Protein AF-A0A1V4RFS7-F1 (afdb_monomer_lite)

pLDDT: mean 76.81, std 16.55, range [35.16, 93.94]

Secondary structure (DSSP, 8-state):
--HHHHHHHHHHHHHHHHHHHHHHHHHHHHHHHHHHHHHHHHHHHHHHHHHHHHHHHHHHHHHHHHHHHHHHHTT-----THHHHTTSS--

Sequence (91 aa):
MNPFVRQFLLIGAVGVIVFSVAQLIVRNVYVTASIELAVVSAANDSLKSTRQTLVSRIAGLEAPGRLCELGTRLGLTPLPLESFVLLEVTE

Radius of gyration: 33.99 Å; chains: 1; bounding box: 61×23×93 Å

Structure (mmCIF, N/CA/C/O backbone):
data_AF-A0A1V4RFS7-F1
#
_entry.id   AF-A0A1V4RFS7-F1
#
loop_
_atom_site.group_PDB
_atom_site.id
_atom_site.type_symbol
_atom_site.label_atom_id
_atom_site.label_alt_id
_atom_site.label_comp_id
_atom_site.label_asym_id
_atom_site.label_entity_id
_atom_site.label_seq_id
_atom_site.pdbx_PDB_ins_code
_atom_site.Cartn_x
_atom_site.Cartn_y
_atom_site.Cartn_z
_atom_site.occupancy
_atom_site.B_iso_or_equiv
_atom_site.auth_seq_id
_atom_site.auth_comp_id
_atom_site.auth_asym_id
_atom_site.auth_atom_id
_atom_site.pdbx_PDB_model_num
ATOM 1 N N . MET A 1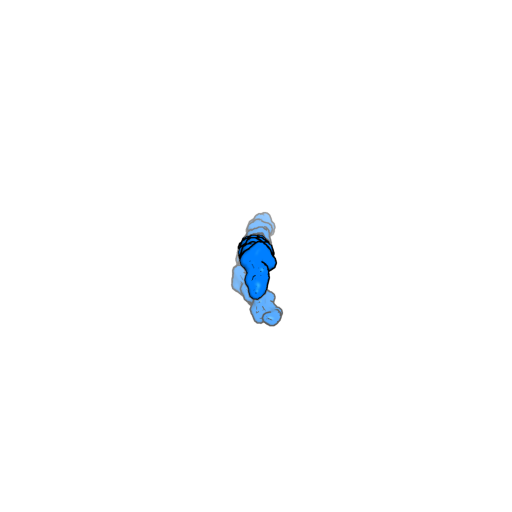 1 ? 27.300 -6.594 -46.757 1.00 59.97 1 MET A N 1
ATOM 2 C CA . MET A 1 1 ? 26.400 -5.679 -46.017 1.00 59.97 1 MET A CA 1
ATOM 3 C C . MET A 1 1 ? 27.193 -4.423 -45.690 1.00 59.97 1 MET A C 1
ATOM 5 O O . MET A 1 1 ? 28.261 -4.561 -45.105 1.00 59.97 1 MET A O 1
ATOM 9 N N . ASN A 1 2 ? 26.757 -3.241 -46.139 1.00 79.31 2 ASN A N 1
ATOM 10 C CA . ASN A 1 2 ? 27.548 -2.014 -45.984 1.00 79.31 2 ASN A CA 1
ATOM 11 C C . ASN A 1 2 ? 27.801 -1.697 -44.496 1.00 79.31 2 ASN A C 1
ATOM 13 O O . ASN A 1 2 ? 26.866 -1.790 -43.695 1.00 79.31 2 ASN A O 1
ATOM 17 N N . PRO A 1 3 ? 29.031 -1.305 -44.114 1.00 81.06 3 PRO A N 1
ATOM 18 C CA . PRO A 1 3 ? 29.407 -1.078 -42.716 1.00 81.06 3 PRO A CA 1
ATOM 19 C C . PRO A 1 3 ? 28.541 -0.005 -42.037 1.00 81.06 3 PRO A C 1
ATOM 21 O O . PRO A 1 3 ? 28.169 -0.168 -40.878 1.00 81.06 3 PRO A O 1
ATOM 24 N N . PHE A 1 4 ? 28.117 1.016 -42.786 1.00 82.38 4 PHE A N 1
ATOM 25 C CA . PHE A 1 4 ? 27.210 2.066 -42.316 1.00 82.38 4 PHE A CA 1
ATOM 26 C C . PHE A 1 4 ? 25.834 1.536 -41.894 1.00 82.38 4 PHE A C 1
ATOM 28 O O . PHE A 1 4 ? 25.331 1.891 -40.832 1.00 82.38 4 PHE A O 1
ATOM 35 N N . VAL A 1 5 ? 25.245 0.627 -42.676 1.00 84.44 5 VAL A N 1
ATOM 36 C CA . VAL A 1 5 ? 23.929 0.034 -42.369 1.00 84.44 5 VAL A CA 1
ATOM 37 C C . VAL A 1 5 ? 24.005 -0.802 -41.091 1.00 84.44 5 VAL A C 1
ATOM 39 O O . VAL A 1 5 ? 23.116 -0.744 -40.247 1.00 84.44 5 VAL A O 1
ATOM 42 N N . ARG A 1 6 ? 25.108 -1.534 -40.903 1.00 85.19 6 ARG A N 1
ATOM 43 C CA . ARG A 1 6 ? 25.355 -2.315 -39.685 1.00 85.19 6 ARG A CA 1
ATOM 44 C C . ARG A 1 6 ? 25.514 -1.422 -38.448 1.00 85.19 6 ARG A C 1
ATOM 46 O O . ARG A 1 6 ? 25.012 -1.779 -37.388 1.00 85.19 6 ARG A O 1
ATOM 53 N N . GLN A 1 7 ? 26.172 -0.271 -38.578 1.00 86.44 7 GLN A N 1
ATOM 54 C CA . GLN A 1 7 ? 26.321 0.697 -37.486 1.00 86.44 7 GLN A CA 1
ATOM 55 C C . GLN A 1 7 ? 24.986 1.330 -37.082 1.00 86.44 7 GLN A C 1
ATOM 57 O O . GLN A 1 7 ? 24.676 1.375 -35.894 1.00 86.44 7 GLN A O 1
ATOM 62 N N . PHE A 1 8 ? 24.164 1.743 -38.050 1.00 87.31 8 PHE A N 1
ATOM 63 C CA . PHE A 1 8 ? 22.824 2.272 -37.775 1.00 87.31 8 PHE A CA 1
ATOM 64 C C . PHE A 1 8 ? 21.921 1.244 -37.088 1.00 87.31 8 PHE A C 1
ATOM 66 O O . PHE A 1 8 ? 21.235 1.578 -36.123 1.00 87.31 8 PHE A O 1
ATOM 73 N N . LEU A 1 9 ? 21.964 -0.017 -37.531 1.00 89.06 9 LEU A N 1
ATOM 74 C CA . LEU A 1 9 ? 21.216 -1.102 -36.893 1.00 89.06 9 LEU A CA 1
ATOM 75 C C . LEU A 1 9 ? 21.667 -1.345 -35.448 1.00 89.06 9 LEU A C 1
ATOM 77 O O . LEU A 1 9 ? 20.824 -1.546 -34.579 1.00 89.06 9 LEU A O 1
ATOM 81 N N . LEU A 1 10 ? 22.973 -1.288 -35.172 1.00 91.19 10 LEU A N 1
ATOM 82 C CA . LEU A 1 10 ? 23.500 -1.441 -33.813 1.00 91.19 10 LEU A CA 1
ATOM 83 C C . LEU A 1 10 ? 23.074 -0.290 -32.896 1.00 91.19 10 LEU A C 1
ATOM 85 O O . LEU A 1 10 ? 22.644 -0.543 -31.775 1.00 91.19 10 LEU A O 1
ATOM 89 N N . ILE A 1 11 ? 23.136 0.957 -33.370 1.00 91.44 11 ILE A N 1
ATOM 90 C CA . ILE A 1 11 ? 22.684 2.125 -32.599 1.00 91.44 11 ILE A CA 1
ATOM 91 C C . ILE A 1 11 ? 21.180 2.026 -32.314 1.00 91.44 11 ILE A C 1
ATOM 93 O O . ILE A 1 11 ? 20.754 2.233 -31.178 1.00 91.44 11 ILE A O 1
ATOM 97 N N . GLY A 1 12 ? 20.383 1.644 -33.316 1.00 89.62 12 GLY A N 1
ATOM 98 C CA . GLY A 1 12 ? 18.948 1.417 -33.151 1.00 89.62 12 GLY A CA 1
ATOM 99 C C . GLY A 1 12 ? 18.645 0.317 -32.132 1.00 89.62 12 GLY A C 1
ATOM 100 O O . GLY A 1 12 ? 17.818 0.513 -31.247 1.00 89.62 12 GLY A O 1
ATOM 101 N N . ALA A 1 13 ? 19.360 -0.809 -32.197 1.00 91.88 13 ALA A N 1
ATOM 102 C CA . ALA A 1 13 ? 19.200 -1.910 -31.251 1.00 91.88 13 ALA A CA 1
ATOM 103 C C . ALA A 1 13 ? 19.533 -1.490 -29.811 1.00 91.88 13 ALA A C 1
ATOM 105 O O . ALA A 1 13 ? 18.774 -1.795 -28.893 1.00 91.88 13 ALA A O 1
ATOM 106 N N . VAL A 1 14 ? 20.620 -0.737 -29.609 1.00 93.06 14 VAL A N 1
ATOM 107 C CA . VAL A 1 14 ? 20.972 -0.188 -28.290 1.00 93.06 14 VAL A CA 1
ATOM 108 C C . VAL A 1 14 ? 19.885 0.766 -27.791 1.00 93.06 14 VAL A C 1
ATOM 110 O O . VAL A 1 14 ? 19.478 0.668 -26.636 1.00 93.06 14 VAL A O 1
ATOM 113 N N . GLY A 1 15 ? 19.359 1.636 -28.658 1.00 93.88 15 GLY A N 1
ATOM 114 C CA . GLY A 1 15 ? 18.265 2.545 -28.311 1.00 93.88 15 GLY A CA 1
ATOM 115 C C . GLY A 1 15 ? 17.004 1.811 -27.847 1.00 93.88 15 GLY A C 1
ATOM 116 O O . GLY A 1 15 ? 16.421 2.176 -26.827 1.00 93.88 15 GLY A O 1
ATOM 117 N N . VAL A 1 16 ? 16.623 0.734 -28.541 1.00 93.75 16 VAL A N 1
ATOM 118 C CA . VAL A 1 16 ? 15.477 -0.106 -28.154 1.00 93.75 16 VAL A CA 1
ATOM 119 C C . VAL A 1 16 ? 15.716 -0.767 -26.798 1.00 93.75 16 VAL A C 1
ATOM 121 O O . VAL A 1 16 ? 14.836 -0.723 -25.944 1.00 93.75 16 VAL A O 1
ATOM 124 N N . ILE A 1 17 ? 16.908 -1.319 -26.561 1.00 93.06 17 ILE A N 1
ATOM 125 C CA . ILE A 1 17 ? 17.242 -1.962 -25.283 1.00 93.06 17 ILE A CA 1
ATOM 126 C C . ILE A 1 17 ? 17.152 -0.957 -24.130 1.00 93.06 17 ILE A C 1
ATOM 128 O O . ILE A 1 17 ? 16.515 -1.242 -23.117 1.00 93.06 17 ILE A O 1
ATOM 132 N N . VAL A 1 18 ? 17.735 0.235 -24.287 1.00 93.38 18 VAL A N 1
ATOM 133 C CA . VAL A 1 18 ? 17.681 1.292 -23.264 1.00 93.38 18 VAL A CA 1
ATOM 134 C C . VAL A 1 18 ? 16.236 1.704 -22.985 1.00 93.38 18 VAL A C 1
ATOM 136 O O . VAL A 1 18 ? 15.840 1.819 -21.824 1.00 93.38 18 VAL A O 1
ATOM 139 N N . PHE A 1 19 ? 15.425 1.867 -24.030 1.00 93.94 19 PHE A N 1
ATOM 140 C CA . PHE A 1 19 ? 14.014 2.208 -23.890 1.00 93.94 19 PHE A CA 1
ATOM 141 C C . PHE A 1 19 ? 13.220 1.116 -23.156 1.00 93.94 19 PHE A C 1
ATOM 143 O O . PHE A 1 19 ? 12.462 1.420 -22.235 1.00 93.94 19 PHE A O 1
ATOM 150 N N . SER A 1 20 ? 13.428 -0.158 -23.497 1.00 91.56 20 SER A N 1
ATOM 151 C CA . SER A 1 20 ? 12.774 -1.285 -22.823 1.00 91.56 20 SER A CA 1
ATOM 152 C C . SER A 1 20 ? 13.161 -1.386 -21.347 1.00 91.56 20 SER A C 1
ATOM 154 O O . SER A 1 20 ? 12.295 -1.615 -20.503 1.00 91.56 20 SER A O 1
ATOM 156 N N . VAL A 1 21 ? 14.436 -1.167 -21.011 1.00 93.31 21 VAL A N 1
ATOM 157 C CA . VAL A 1 21 ? 14.901 -1.144 -19.615 1.00 93.31 21 VAL A CA 1
ATOM 158 C C . VAL A 1 21 ? 14.265 0.018 -18.851 1.00 93.31 21 VAL A C 1
ATOM 160 O O . VAL A 1 21 ? 13.767 -0.184 -17.744 1.00 93.31 21 VAL A O 1
ATOM 163 N N . ALA A 1 22 ? 14.205 1.212 -19.445 1.00 92.69 22 ALA A N 1
ATOM 164 C CA . ALA A 1 22 ? 13.556 2.366 -18.828 1.00 92.69 22 ALA A CA 1
ATOM 165 C C . ALA A 1 22 ? 12.067 2.102 -18.543 1.00 92.69 22 ALA A C 1
ATOM 167 O O . ALA A 1 22 ? 11.593 2.367 -17.437 1.00 92.69 22 ALA A O 1
ATOM 168 N N . GLN A 1 23 ? 11.339 1.513 -19.498 1.00 92.00 23 GLN A N 1
ATOM 169 C CA . GLN A 1 23 ? 9.936 1.135 -19.299 1.00 92.00 23 GLN A CA 1
ATOM 170 C C . GLN A 1 23 ? 9.758 0.100 -18.183 1.00 92.00 23 GLN A C 1
ATOM 172 O O . GLN A 1 23 ? 8.830 0.215 -17.380 1.00 92.00 23 GLN A O 1
ATOM 177 N N . LEU A 1 24 ? 10.650 -0.892 -18.104 1.00 92.88 24 LEU A N 1
ATOM 178 C CA . LEU A 1 24 ? 10.614 -1.914 -17.059 1.00 92.88 24 LEU A CA 1
ATOM 179 C C . LEU A 1 24 ? 10.811 -1.298 -15.666 1.00 92.88 24 LEU A C 1
ATOM 181 O O . LEU A 1 24 ? 10.063 -1.621 -14.745 1.00 92.88 24 LEU A O 1
ATOM 185 N N . ILE A 1 25 ? 11.782 -0.390 -15.520 1.00 89.56 25 ILE A N 1
ATOM 186 C CA . ILE A 1 25 ? 12.062 0.299 -14.253 1.00 89.56 25 ILE A CA 1
ATOM 187 C C . ILE A 1 25 ? 10.846 1.115 -13.814 1.00 89.56 25 ILE A C 1
ATOM 189 O O . ILE A 1 25 ? 10.389 0.959 -12.684 1.00 89.56 25 ILE A O 1
ATOM 193 N N . VAL A 1 26 ? 10.282 1.934 -14.708 1.00 91.38 26 VAL A N 1
ATOM 194 C CA . VAL A 1 26 ? 9.102 2.759 -14.398 1.00 91.38 26 VAL A CA 1
ATOM 195 C C . VAL A 1 26 ? 7.926 1.890 -13.959 1.00 91.38 26 VAL A C 1
ATOM 197 O O . VAL A 1 26 ? 7.279 2.186 -12.955 1.00 91.38 26 VAL A O 1
ATOM 200 N N . ARG A 1 27 ? 7.670 0.786 -14.670 1.00 88.94 27 ARG A N 1
ATOM 201 C CA . ARG A 1 27 ? 6.586 -0.135 -14.323 1.00 88.94 27 ARG A CA 1
ATOM 202 C C . ARG A 1 27 ? 6.809 -0.787 -12.961 1.00 88.94 27 ARG A C 1
ATOM 204 O O . ARG A 1 27 ? 5.867 -0.856 -12.179 1.00 88.94 27 ARG A O 1
ATOM 211 N N . ASN A 1 28 ? 8.029 -1.228 -12.663 1.00 89.88 28 ASN A N 1
ATOM 212 C CA . ASN A 1 28 ? 8.349 -1.820 -11.365 1.00 89.88 28 ASN A CA 1
ATOM 213 C C . ASN A 1 28 ? 8.180 -0.817 -10.223 1.00 89.88 28 ASN A C 1
ATOM 215 O O . ASN A 1 28 ? 7.551 -1.150 -9.229 1.00 89.88 28 ASN A O 1
ATOM 219 N N . VAL A 1 29 ? 8.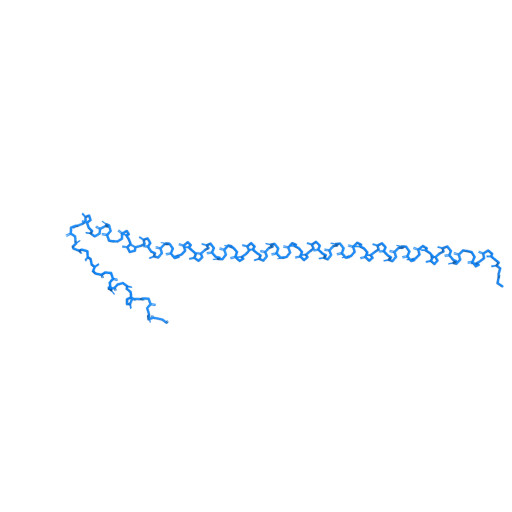660 0.419 -10.380 1.00 89.06 29 VAL A N 1
ATOM 220 C CA . VAL A 1 29 ? 8.484 1.470 -9.364 1.00 89.06 29 VAL A CA 1
ATOM 221 C C . VAL A 1 29 ? 7.002 1.745 -9.113 1.00 89.06 29 VAL A C 1
ATOM 223 O O . VAL A 1 29 ? 6.576 1.803 -7.962 1.00 89.06 29 VAL A O 1
ATOM 226 N N . TYR A 1 30 ? 6.204 1.864 -10.177 1.00 90.12 30 TYR A N 1
ATOM 227 C CA . TYR A 1 30 ? 4.764 2.082 -10.055 1.00 90.12 30 TYR A CA 1
ATOM 228 C C . TYR A 1 30 ? 4.065 0.927 -9.326 1.00 90.12 30 TYR A C 1
ATOM 230 O O . TYR A 1 30 ? 3.254 1.158 -8.430 1.00 90.12 30 TYR A O 1
ATOM 238 N N . VAL A 1 31 ? 4.404 -0.318 -9.674 1.00 88.81 31 VAL A N 1
ATOM 239 C CA . VAL A 1 31 ? 3.842 -1.508 -9.023 1.00 88.81 31 VAL A CA 1
ATOM 240 C C . VAL A 1 31 ? 4.226 -1.546 -7.545 1.00 88.81 31 VAL A C 1
ATOM 242 O O . VAL A 1 31 ? 3.340 -1.694 -6.707 1.00 88.81 31 VAL A O 1
ATOM 245 N N . THR A 1 32 ? 5.498 -1.338 -7.203 1.00 88.81 32 THR A N 1
ATOM 246 C CA . THR A 1 32 ? 5.949 -1.315 -5.804 1.00 88.81 32 THR A CA 1
ATOM 247 C C . THR A 1 32 ? 5.217 -0.246 -4.999 1.00 88.81 32 THR A C 1
ATOM 249 O O . THR A 1 32 ? 4.642 -0.562 -3.961 1.00 88.81 32 THR A O 1
ATOM 252 N N . ALA A 1 33 ? 5.128 0.983 -5.516 1.00 87.25 33 ALA A N 1
ATOM 253 C CA . ALA A 1 33 ? 4.404 2.064 -4.848 1.00 87.25 33 ALA A CA 1
ATOM 254 C C . ALA A 1 33 ? 2.914 1.732 -4.649 1.00 87.25 33 ALA A C 1
ATOM 256 O O . ALA A 1 33 ? 2.342 2.019 -3.598 1.00 87.25 33 ALA A O 1
ATOM 257 N N . SER A 1 34 ? 2.278 1.090 -5.636 1.00 86.62 34 SER A N 1
ATOM 258 C CA . SER A 1 34 ? 0.874 0.675 -5.528 1.00 86.62 34 SER A CA 1
ATOM 259 C C . SER A 1 34 ? 0.655 -0.406 -4.465 1.00 86.62 34 SER A C 1
ATOM 261 O O . SER A 1 34 ? -0.339 -0.359 -3.741 1.00 86.62 34 SER A O 1
ATOM 263 N N . ILE A 1 35 ? 1.598 -1.344 -4.326 1.00 89.31 35 ILE A N 1
ATOM 264 C CA . ILE A 1 35 ? 1.544 -2.402 -3.312 1.00 89.31 35 ILE A CA 1
ATOM 265 C C . ILE A 1 35 ? 1.759 -1.804 -1.924 1.00 89.31 35 ILE A C 1
ATOM 267 O O . ILE A 1 35 ? 0.992 -2.106 -1.016 1.00 89.31 35 ILE A O 1
ATOM 271 N N . GLU A 1 36 ? 2.751 -0.930 -1.753 1.00 87.94 36 GLU A N 1
ATOM 272 C CA . GLU A 1 36 ? 3.002 -0.255 -0.476 1.00 87.94 36 GLU A CA 1
ATOM 273 C C . GLU A 1 36 ? 1.781 0.552 -0.021 1.00 87.94 36 GLU A C 1
ATOM 275 O O . GLU A 1 36 ? 1.346 0.424 1.124 1.00 87.94 36 GLU A O 1
ATOM 280 N N . LEU A 1 37 ? 1.159 1.309 -0.931 1.00 88.38 37 LEU A N 1
ATOM 281 C CA . LEU A 1 37 ? -0.084 2.030 -0.650 1.00 88.38 37 LEU A CA 1
ATOM 282 C C . LEU A 1 37 ? -1.231 1.086 -0.274 1.00 88.38 37 LEU A C 1
ATOM 284 O O . LEU A 1 37 ? -1.962 1.369 0.675 1.00 88.38 37 LEU A O 1
ATOM 288 N N . ALA A 1 38 ? -1.381 -0.041 -0.974 1.00 87.56 38 ALA A N 1
ATOM 289 C CA . ALA A 1 38 ? -2.411 -1.028 -0.664 1.00 87.56 38 ALA A CA 1
ATOM 290 C C . ALA A 1 38 ? -2.199 -1.668 0.718 1.00 87.56 38 ALA A C 1
ATOM 292 O O . ALA A 1 38 ? -3.157 -1.822 1.475 1.00 87.56 38 ALA A O 1
ATOM 293 N N . VAL A 1 39 ? -0.952 -1.983 1.083 1.00 89.69 39 VAL A N 1
ATOM 294 C CA . VAL A 1 39 ? -0.600 -2.524 2.405 1.00 89.69 39 VAL A CA 1
ATOM 295 C C . VAL A 1 39 ? -0.898 -1.505 3.503 1.00 89.69 39 VAL A C 1
ATOM 297 O O . VAL A 1 39 ? -1.517 -1.852 4.509 1.00 89.69 39 VAL A O 1
ATOM 300 N N . VAL A 1 40 ? -0.516 -0.241 3.304 1.00 88.75 40 VAL A N 1
ATOM 301 C CA . VAL A 1 40 ? -0.808 0.838 4.260 1.00 88.75 40 VAL A CA 1
ATOM 302 C C . VAL A 1 40 ? -2.317 1.056 4.398 1.00 88.75 40 VAL A C 1
ATOM 304 O O . VAL A 1 40 ? -2.809 1.203 5.516 1.00 88.75 40 VAL A O 1
ATOM 307 N N . SER A 1 41 ? -3.067 1.024 3.293 1.00 89.38 41 SER A N 1
ATOM 308 C CA . SER A 1 41 ? -4.531 1.126 3.316 1.00 89.38 41 SER A CA 1
ATOM 309 C C . SER A 1 41 ? -5.159 -0.022 4.103 1.00 89.38 41 SER A C 1
ATOM 311 O O . SER A 1 41 ? -5.960 0.222 5.002 1.00 89.38 41 SER A O 1
ATOM 313 N N . ALA A 1 42 ? -4.745 -1.264 3.836 1.00 88.69 42 ALA A N 1
ATOM 314 C CA . ALA A 1 42 ? -5.251 -2.442 4.535 1.00 88.69 42 ALA A CA 1
ATOM 315 C C . ALA A 1 42 ? -4.931 -2.406 6.039 1.00 88.69 42 ALA A C 1
ATOM 317 O O . ALA A 1 42 ? -5.773 -2.755 6.869 1.00 88.69 42 ALA A O 1
ATOM 318 N N . ALA A 1 43 ? -3.734 -1.941 6.410 1.00 88.62 43 ALA A N 1
ATOM 319 C CA . ALA A 1 43 ? -3.364 -1.741 7.807 1.00 88.62 43 ALA A CA 1
ATOM 320 C C . ALA A 1 43 ? -4.258 -0.690 8.484 1.00 88.62 43 ALA A C 1
ATOM 322 O O . ALA A 1 43 ? -4.693 -0.889 9.618 1.00 88.62 43 ALA A O 1
ATOM 323 N N . ASN A 1 44 ? -4.578 0.401 7.785 1.00 91.62 44 ASN A N 1
ATOM 324 C CA . ASN A 1 44 ? -5.451 1.452 8.298 1.00 91.62 44 ASN A CA 1
ATOM 325 C C . ASN A 1 44 ? -6.896 0.957 8.481 1.00 91.62 44 ASN A C 1
ATOM 327 O O . ASN A 1 44 ? -7.501 1.190 9.527 1.00 91.62 44 ASN A O 1
ATOM 331 N N . ASP A 1 45 ? -7.424 0.196 7.521 1.00 91.38 45 ASP A N 1
ATOM 332 C CA . ASP A 1 45 ? -8.758 -0.408 7.617 1.00 91.38 45 ASP A CA 1
ATOM 333 C C . ASP A 1 45 ? -8.848 -1.411 8.774 1.00 91.38 45 ASP A C 1
ATOM 335 O O . ASP A 1 45 ? -9.806 -1.391 9.553 1.00 91.38 45 ASP A O 1
ATOM 339 N N . SER A 1 46 ? -7.810 -2.233 8.957 1.00 89.50 46 SER A N 1
ATOM 340 C CA . SER A 1 46 ? -7.695 -3.145 10.100 1.00 89.50 46 SER A CA 1
ATOM 341 C C . SER A 1 46 ? -7.663 -2.390 11.434 1.00 89.50 46 SER A C 1
ATOM 343 O O . SER A 1 46 ? -8.380 -2.734 12.381 1.00 89.50 46 SER A O 1
ATOM 345 N N . LEU A 1 47 ? -6.894 -1.300 11.508 1.00 92.44 47 LEU A N 1
ATOM 346 C CA . LEU A 1 47 ? -6.802 -0.474 12.710 1.00 92.44 47 LEU A CA 1
ATOM 347 C C . LEU A 1 47 ? -8.132 0.226 13.018 1.00 92.44 47 LEU A C 1
ATOM 349 O O . LEU A 1 47 ? -8.550 0.287 14.175 1.00 92.44 47 LEU A O 1
ATOM 353 N N . LYS A 1 48 ? -8.836 0.704 11.988 1.00 92.19 48 LYS A N 1
ATOM 354 C CA . LYS A 1 48 ? -10.166 1.309 12.108 1.00 92.19 48 LYS A CA 1
ATOM 355 C C . LYS A 1 48 ? -11.196 0.300 12.614 1.00 92.19 48 LYS A C 1
ATOM 357 O O . LYS A 1 48 ? -11.945 0.624 13.535 1.00 92.19 48 LYS A O 1
ATOM 362 N N . SER A 1 49 ? -11.188 -0.919 12.077 1.00 91.12 49 SER A N 1
ATOM 363 C CA . SER A 1 49 ? -12.039 -2.022 12.542 1.00 91.12 49 SER A CA 1
ATOM 364 C C . SER A 1 49 ? -11.756 -2.379 14.006 1.00 91.12 49 SER A C 1
ATOM 366 O O . SER A 1 49 ? -12.668 -2.455 14.836 1.00 91.12 49 SER A O 1
ATOM 368 N N . THR A 1 50 ? -10.475 -2.489 14.366 1.00 89.12 50 THR A N 1
ATOM 369 C CA . THR A 1 50 ? -10.044 -2.762 15.745 1.00 89.12 50 THR A CA 1
ATOM 370 C C . THR A 1 50 ? -10.496 -1.653 16.693 1.00 89.12 50 THR A C 1
ATOM 372 O O . THR A 1 50 ? -11.053 -1.926 17.757 1.00 89.12 50 THR A O 1
ATOM 375 N N . ARG A 1 51 ? -10.331 -0.387 16.292 1.00 90.12 51 ARG A N 1
ATOM 376 C CA . ARG A 1 51 ? -10.801 0.769 17.062 1.00 90.12 51 ARG A CA 1
ATOM 377 C C . ARG A 1 51 ? -12.312 0.726 17.260 1.00 90.12 51 ARG A C 1
ATOM 379 O O . ARG A 1 51 ? -12.770 0.948 18.373 1.00 90.12 51 ARG A O 1
ATOM 386 N N . GLN A 1 52 ? -13.081 0.441 16.214 1.00 88.88 52 GLN A N 1
ATOM 387 C CA . GLN A 1 52 ? -14.539 0.370 16.304 1.00 88.88 52 GLN A CA 1
ATOM 388 C C . GLN A 1 52 ? -14.994 -0.766 17.229 1.00 88.88 52 GLN A C 1
ATOM 390 O O . GLN A 1 52 ? -15.887 -0.566 18.049 1.00 88.88 52 GLN A O 1
ATOM 395 N N . THR A 1 53 ? -14.316 -1.914 17.173 1.00 87.69 53 THR A N 1
ATOM 396 C CA . THR A 1 53 ? -14.548 -3.040 18.087 1.00 87.69 53 THR A CA 1
ATOM 397 C C . THR A 1 53 ? -14.262 -2.649 19.536 1.00 87.69 53 THR A C 1
ATOM 399 O O . THR A 1 53 ? -15.075 -2.907 20.418 1.00 87.69 53 THR A O 1
ATOM 402 N N . LEU A 1 54 ? -13.132 -1.986 19.799 1.00 85.88 54 LEU A N 1
ATOM 403 C CA . LEU A 1 54 ? -12.782 -1.519 21.142 1.00 85.88 54 LEU A CA 1
ATOM 404 C C . LEU A 1 54 ? -13.766 -0.470 21.659 1.00 85.88 54 LEU A C 1
ATOM 406 O O . LEU A 1 54 ? -14.182 -0.556 22.806 1.00 85.88 54 LEU A O 1
ATOM 410 N N . VAL A 1 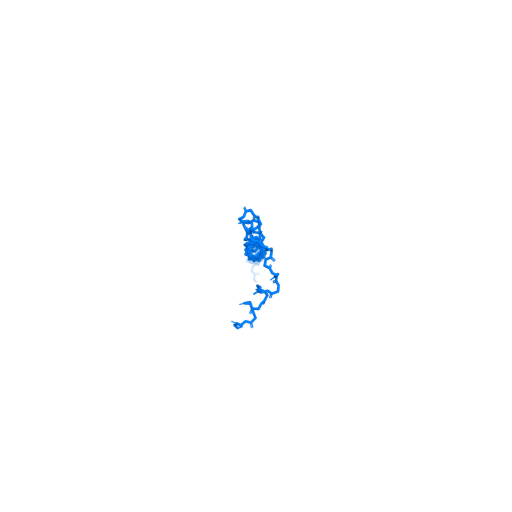55 ? -14.183 0.479 20.819 1.00 83.00 55 VAL A N 1
ATOM 411 C CA . VAL A 1 55 ? -15.199 1.478 21.183 1.00 83.00 55 VAL A CA 1
ATOM 412 C C . VAL A 1 55 ? -16.528 0.804 21.520 1.00 83.00 55 VAL A C 1
ATOM 414 O O . VAL A 1 55 ? -17.141 1.155 22.521 1.00 83.00 55 VAL A O 1
ATOM 417 N N . SER A 1 56 ? -16.950 -0.193 20.739 1.00 80.62 56 SER A N 1
ATOM 418 C CA . SER A 1 56 ? -18.161 -0.968 21.026 1.00 80.62 56 SER A CA 1
ATOM 419 C C . SER A 1 56 ? -18.049 -1.740 22.342 1.00 80.62 56 SER A C 1
ATOM 421 O O . SER A 1 56 ? -18.979 -1.697 23.142 1.00 80.62 56 SER A O 1
ATOM 423 N N . ARG A 1 57 ? -16.901 -2.371 22.616 1.00 75.75 57 ARG A N 1
ATOM 424 C CA . ARG A 1 57 ? -16.650 -3.060 23.892 1.00 75.75 57 ARG A CA 1
ATOM 425 C C . ARG A 1 57 ? -16.637 -2.099 25.076 1.00 75.75 57 ARG A C 1
ATOM 427 O O . ARG A 1 57 ? -17.230 -2.405 26.101 1.00 75.75 57 ARG A O 1
ATOM 434 N N . ILE A 1 58 ? -16.000 -0.937 24.942 1.00 76.50 58 ILE A N 1
ATOM 435 C CA . ILE A 1 58 ? -15.999 0.097 25.985 1.00 76.50 58 ILE A CA 1
ATOM 436 C C . ILE A 1 58 ? -17.424 0.586 26.232 1.00 76.50 58 ILE A C 1
ATOM 438 O O . ILE A 1 58 ? -17.840 0.631 27.379 1.00 76.50 58 ILE A O 1
ATOM 442 N N . ALA A 1 59 ? -18.203 0.869 25.186 1.00 69.94 59 ALA A N 1
ATOM 443 C CA . ALA A 1 59 ? -19.603 1.261 25.336 1.00 69.94 59 ALA A CA 1
ATOM 444 C C . ALA A 1 59 ? -20.445 0.164 26.017 1.00 69.94 59 ALA A C 1
ATOM 446 O O . ALA A 1 59 ? -21.258 0.466 26.891 1.00 69.94 59 ALA A O 1
ATOM 447 N N . GLY A 1 60 ? -20.208 -1.104 25.664 1.00 70.12 60 GLY A N 1
ATOM 448 C CA . GLY A 1 60 ? -20.836 -2.265 26.297 1.00 70.12 60 GLY A CA 1
ATOM 449 C C . GLY A 1 60 ? -20.463 -2.436 27.771 1.00 70.12 60 GLY A C 1
ATOM 450 O O . GLY A 1 60 ? -21.296 -2.874 28.550 1.00 70.12 60 GLY A O 1
ATOM 451 N N . LEU A 1 61 ? -19.256 -2.031 28.178 1.00 68.94 61 LEU A N 1
ATOM 452 C CA . LEU A 1 61 ? -18.791 -2.061 29.572 1.00 68.94 61 LEU A CA 1
ATOM 453 C C . LEU A 1 61 ? -19.184 -0.803 30.369 1.00 68.94 61 LEU A C 1
ATOM 455 O O . LEU A 1 61 ? -19.434 -0.874 31.572 1.00 68.94 61 LEU A O 1
ATOM 459 N N . GLU A 1 62 ? -19.280 0.354 29.715 1.00 65.69 62 GLU A N 1
ATOM 460 C CA . GLU A 1 62 ? -19.720 1.610 30.329 1.00 65.69 62 GLU A CA 1
ATOM 461 C C . GLU A 1 62 ? -21.221 1.607 30.631 1.00 65.69 62 GLU A C 1
ATOM 463 O O . GLU A 1 62 ? -21.637 2.213 31.617 1.00 65.69 62 GLU A O 1
ATOM 468 N N . ALA A 1 63 ? -22.042 0.917 29.832 1.00 65.44 63 ALA A N 1
ATOM 469 C CA . ALA A 1 63 ? -23.477 0.778 30.077 1.00 65.44 63 ALA A CA 1
ATOM 470 C C . ALA A 1 63 ? -23.805 0.136 31.447 1.00 65.44 63 ALA A C 1
ATOM 472 O O . ALA A 1 63 ? -24.517 0.771 32.227 1.00 65.44 63 ALA A O 1
ATOM 473 N N . PRO A 1 64 ? -23.271 -1.045 31.821 1.00 63.66 64 PRO A N 1
ATOM 474 C CA . PRO A 1 64 ? -23.501 -1.640 33.135 1.00 63.66 64 PRO A CA 1
ATOM 475 C C . PRO A 1 64 ? -22.841 -0.838 34.263 1.00 63.66 64 PRO A C 1
ATOM 477 O O . PRO A 1 64 ? -23.429 -0.721 35.336 1.00 63.66 64 PRO A O 1
ATOM 480 N N . GLY A 1 65 ? -21.678 -0.215 34.026 1.0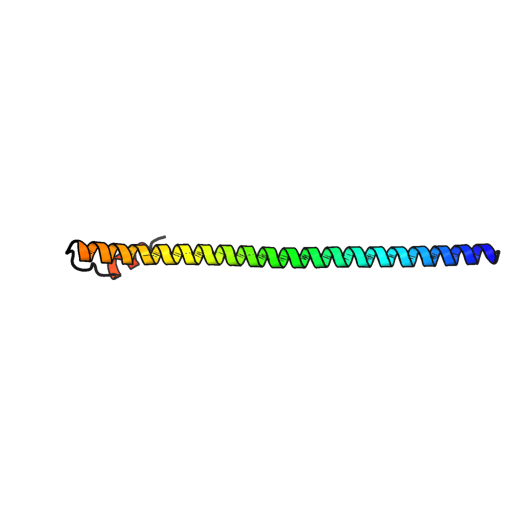0 61.03 65 GLY A N 1
ATOM 481 C CA . GLY A 1 65 ? -21.040 0.680 35.001 1.00 61.03 65 GLY A CA 1
ATOM 482 C C . GLY A 1 65 ? -21.905 1.901 35.335 1.00 61.03 65 GLY A C 1
ATOM 483 O O . GLY A 1 65 ? -22.161 2.185 36.505 1.00 61.03 65 GLY A O 1
ATOM 484 N N . ARG A 1 66 ? -22.439 2.577 34.310 1.00 59.41 66 ARG A N 1
ATOM 485 C CA . ARG A 1 66 ? -23.365 3.710 34.470 1.00 59.41 66 ARG A CA 1
ATOM 486 C C . ARG A 1 66 ? -24.707 3.297 35.060 1.00 59.41 66 ARG A C 1
ATOM 488 O O . ARG A 1 66 ? -25.254 4.046 35.862 1.00 59.41 66 ARG A O 1
ATOM 495 N N . LEU A 1 67 ? -25.238 2.130 34.696 1.00 59.91 67 LEU A N 1
ATOM 496 C CA . LEU A 1 67 ? -26.469 1.595 35.287 1.00 59.91 67 LEU A CA 1
ATOM 497 C C . LEU A 1 67 ? -26.280 1.248 36.770 1.00 59.91 67 LEU A C 1
ATOM 499 O O . LEU A 1 67 ? -27.171 1.519 37.570 1.00 59.91 67 LEU A O 1
ATOM 503 N N . CYS A 1 68 ? -25.114 0.727 37.159 1.00 64.19 68 CYS A N 1
ATOM 504 C CA . CYS A 1 68 ? -24.766 0.473 38.556 1.00 64.19 68 CYS A CA 1
ATOM 505 C C . CYS A 1 68 ? -24.597 1.780 39.351 1.00 64.19 68 CYS A C 1
ATOM 507 O O . CYS A 1 68 ? -25.112 1.891 40.465 1.00 64.19 68 CYS A O 1
ATOM 509 N N . GLU A 1 69 ? -23.958 2.801 38.766 1.00 62.50 69 GLU A N 1
ATOM 510 C CA . GLU A 1 69 ? -23.813 4.131 39.379 1.00 62.50 69 GLU A CA 1
ATOM 511 C C . GLU A 1 69 ? -25.167 4.856 39.523 1.00 62.50 69 GLU A C 1
ATOM 513 O O . GLU A 1 69 ? -25.458 5.459 40.555 1.00 62.50 69 GLU A O 1
ATOM 518 N N . LEU A 1 70 ? -26.040 4.759 38.515 1.00 60.66 70 LEU A N 1
ATOM 519 C CA . LEU A 1 70 ? -27.414 5.265 38.585 1.00 60.66 70 LEU A CA 1
ATOM 520 C C . LEU A 1 70 ? -28.243 4.503 39.624 1.00 60.66 70 LEU A C 1
ATOM 522 O O . LEU A 1 70 ? -28.961 5.131 40.397 1.00 60.66 70 LEU A O 1
ATOM 526 N N . GLY A 1 71 ? -28.115 3.175 39.688 1.00 61.88 71 GLY A N 1
ATOM 527 C CA . GLY A 1 71 ? -28.785 2.336 40.684 1.00 61.88 71 GLY A CA 1
ATOM 528 C C . GLY A 1 71 ? -28.375 2.687 42.115 1.00 61.88 71 GLY A C 1
ATOM 529 O O . GLY A 1 71 ? -29.238 2.900 42.964 1.00 61.88 71 GLY A O 1
ATOM 530 N N . THR A 1 72 ? -27.074 2.867 42.363 1.00 63.06 72 THR A N 1
ATOM 531 C CA . THR A 1 72 ? -26.561 3.299 43.676 1.00 63.06 72 THR A CA 1
ATOM 532 C C . THR A 1 72 ? -27.006 4.715 44.040 1.00 63.06 72 THR A C 1
ATOM 534 O O . THR A 1 72 ? -27.391 4.947 45.185 1.00 63.06 72 THR A O 1
ATOM 537 N N . ARG A 1 73 ? -27.041 5.659 43.087 1.00 58.56 73 ARG A N 1
ATOM 538 C CA . ARG A 1 73 ? -27.579 7.014 43.327 1.00 58.56 73 ARG A CA 1
ATOM 539 C C . ARG A 1 73 ? -29.090 7.036 43.575 1.00 58.56 73 ARG A C 1
ATOM 541 O O . ARG A 1 73 ? -29.568 7.927 44.271 1.00 58.56 73 ARG A O 1
ATOM 548 N N . LEU A 1 74 ? -29.832 6.069 43.039 1.00 64.38 74 LEU A N 1
ATOM 549 C CA . LEU A 1 74 ? -31.269 5.891 43.270 1.00 64.38 74 LEU A CA 1
ATOM 550 C C . LEU A 1 74 ? -31.583 5.080 44.543 1.00 64.38 74 LEU A C 1
ATOM 552 O O . LEU A 1 74 ? -32.752 4.839 44.835 1.00 64.38 74 LEU A O 1
ATOM 556 N N . GLY A 1 75 ? -30.565 4.670 45.311 1.00 52.22 75 GLY A N 1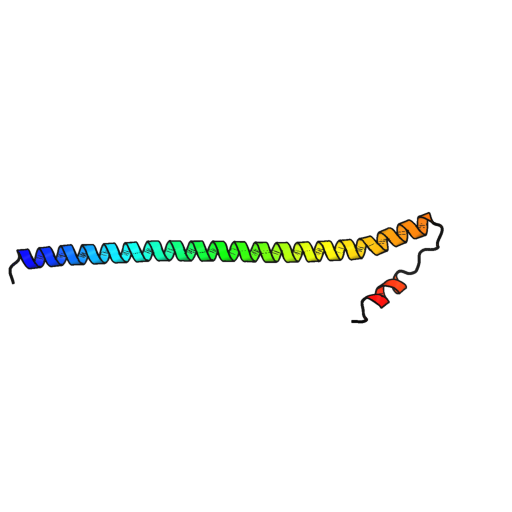
ATOM 557 C CA . GLY A 1 75 ? -30.738 3.892 46.542 1.00 52.22 75 GLY A CA 1
ATOM 558 C C . GLY A 1 75 ? -31.145 2.434 46.309 1.00 52.22 75 GLY A C 1
ATOM 559 O O . GLY A 1 75 ? -31.570 1.762 47.247 1.00 52.22 75 GLY A O 1
ATOM 560 N N . LEU A 1 76 ? -31.021 1.938 45.076 1.00 59.12 76 LEU A N 1
ATOM 561 C CA . LEU A 1 76 ? -31.230 0.535 44.743 1.00 59.12 76 LEU A CA 1
ATOM 562 C C . LEU A 1 76 ? -29.967 -0.239 45.133 1.00 59.12 76 LEU A C 1
ATOM 564 O O . LEU A 1 76 ? -28.853 0.136 44.758 1.00 59.12 76 LEU A O 1
ATOM 568 N N . THR A 1 77 ? -30.126 -1.313 45.908 1.00 54.44 77 THR A N 1
ATOM 569 C CA . THR A 1 77 ? -29.032 -2.240 46.217 1.00 54.44 77 THR A CA 1
ATOM 570 C C . THR A 1 77 ? -28.380 -2.715 44.915 1.00 54.44 77 THR A C 1
ATOM 572 O O . THR A 1 77 ? -29.101 -2.979 43.949 1.00 54.44 77 THR A O 1
ATOM 575 N N . PRO A 1 78 ? -27.036 -2.799 44.850 1.00 54.91 78 PRO A N 1
ATOM 576 C CA . PRO A 1 78 ? -26.341 -3.134 43.614 1.00 54.91 78 PRO A CA 1
ATOM 577 C C . PRO A 1 78 ? -26.836 -4.493 43.120 1.00 54.91 78 PRO A C 1
ATOM 579 O O . PRO A 1 78 ? -26.667 -5.510 43.793 1.00 54.91 78 PRO A O 1
ATOM 582 N N . LEU A 1 79 ? -27.505 -4.486 41.966 1.00 57.47 79 LEU A N 1
ATOM 583 C CA . LEU A 1 79 ? -27.965 -5.705 41.314 1.00 57.47 79 LEU A CA 1
ATOM 584 C C . LEU A 1 79 ? -26.735 -6.578 41.025 1.00 57.47 79 LEU A C 1
ATOM 586 O O . LEU A 1 79 ? -25.746 -6.065 40.489 1.00 57.47 79 LEU A O 1
ATOM 590 N N . PRO A 1 80 ? -26.760 -7.871 41.390 1.00 54.94 80 PRO A N 1
ATOM 591 C CA . PRO A 1 80 ? -25.621 -8.750 41.191 1.00 54.94 80 PRO A CA 1
ATOM 592 C C . PRO A 1 80 ? -25.293 -8.814 39.697 1.00 54.94 80 PRO A C 1
ATOM 594 O O . PRO A 1 80 ? -26.151 -9.141 38.871 1.00 54.94 80 PRO A O 1
ATOM 597 N N . LEU A 1 81 ? -24.040 -8.485 39.368 1.00 53.91 81 LEU A N 1
ATOM 598 C CA . LEU A 1 81 ? -23.463 -8.460 38.014 1.00 53.91 81 LEU A CA 1
ATOM 599 C C . LEU A 1 81 ? -23.699 -9.764 37.228 1.00 53.91 81 LEU A C 1
ATOM 601 O O . LEU A 1 81 ? -23.713 -9.749 36.001 1.00 53.91 81 LEU A O 1
ATOM 605 N N . GLU A 1 82 ? -23.956 -10.870 37.926 1.00 50.12 82 GLU A N 1
ATOM 606 C CA . GLU A 1 82 ? -24.321 -12.176 37.364 1.00 50.12 82 GLU A CA 1
ATOM 607 C C . GLU A 1 82 ? -25.592 -12.130 36.498 1.00 50.12 82 GLU A C 1
ATOM 609 O O . GLU A 1 82 ? -25.710 -12.876 35.529 1.00 50.12 82 GLU A O 1
ATOM 614 N N . SER A 1 83 ? -26.512 -11.204 36.784 1.00 51.09 83 SER A N 1
ATOM 615 C CA . SER A 1 83 ? -27.777 -11.056 36.048 1.00 51.09 83 SER A CA 1
ATOM 616 C C . SER A 1 83 ? -27.578 -10.545 34.615 1.00 51.09 83 SER A C 1
ATOM 618 O O . SER A 1 83 ? -28.430 -10.767 33.760 1.00 51.09 83 SER A O 1
ATOM 620 N N . PHE A 1 84 ? -26.467 -9.849 34.350 1.00 49.66 84 PHE A N 1
ATOM 621 C CA . PHE A 1 84 ? -26.177 -9.250 33.043 1.00 49.66 84 PHE A CA 1
ATOM 622 C C . PHE A 1 84 ? -25.343 -10.166 32.138 1.00 49.66 84 PHE A C 1
ATOM 624 O O . PHE A 1 84 ? -25.441 -10.057 30.921 1.00 49.66 84 PHE A O 1
ATOM 631 N N . VAL A 1 85 ? -24.581 -11.109 32.707 1.00 51.06 85 VAL A N 1
ATOM 632 C CA . VAL A 1 85 ? -23.776 -12.077 31.933 1.00 51.06 85 VAL A CA 1
ATOM 633 C C . VAL A 1 85 ? -24.662 -13.101 31.204 1.00 51.06 85 VAL A C 1
ATOM 635 O O . VAL A 1 85 ? -24.275 -13.635 30.171 1.00 51.06 85 VAL A O 1
ATOM 638 N N . LEU A 1 86 ? -25.883 -13.345 31.691 1.00 46.97 86 LEU A N 1
ATOM 639 C CA . LEU A 1 86 ? -26.819 -14.306 31.092 1.00 46.97 86 LEU A CA 1
ATOM 640 C C . LEU A 1 86 ? -27.550 -13.799 29.838 1.00 46.97 86 LEU A C 1
ATOM 642 O O . LEU A 1 86 ? -28.202 -14.600 29.176 1.00 46.97 86 LEU A O 1
ATOM 646 N N . LEU A 1 87 ? -27.447 -12.512 29.493 1.00 50.19 87 LEU A N 1
ATOM 647 C CA . LEU A 1 87 ? -28.131 -11.940 28.325 1.00 50.19 87 LEU A CA 1
ATOM 648 C C . LEU A 1 87 ? -27.275 -11.940 27.046 1.00 50.19 87 LEU A C 1
ATOM 650 O O . LEU A 1 87 ? -27.831 -11.817 25.961 1.00 50.19 87 LEU A O 1
ATOM 654 N N . GLU A 1 88 ? -25.953 -12.128 27.148 1.00 47.47 88 GLU A N 1
ATOM 655 C CA . GLU A 1 88 ? -25.039 -12.178 25.988 1.00 47.47 88 GLU A CA 1
ATOM 656 C C . GLU A 1 88 ? -24.775 -13.599 25.443 1.00 47.47 88 GLU A C 1
ATOM 658 O O . GLU A 1 88 ? -24.143 -13.732 24.401 1.00 47.47 88 GLU A O 1
ATOM 663 N N . VAL A 1 89 ? -25.241 -14.671 26.105 1.00 45.69 89 VAL A N 1
ATOM 664 C CA . VAL A 1 89 ? -24.950 -16.073 25.700 1.00 45.69 89 VAL A CA 1
ATOM 665 C C . VAL A 1 89 ? -26.100 -16.717 24.900 1.00 45.69 89 VAL A C 1
ATOM 667 O O . VAL A 1 89 ? -26.023 -17.879 24.511 1.00 45.69 89 VAL A O 1
ATOM 670 N N . THR A 1 90 ? -27.168 -15.970 24.619 1.00 38.72 90 THR A N 1
ATOM 671 C CA . THR A 1 90 ? -28.303 -16.428 23.800 1.00 38.72 90 THR A CA 1
ATOM 672 C C . THR A 1 90 ? -28.375 -15.678 22.476 1.00 38.72 90 THR A C 1
ATOM 67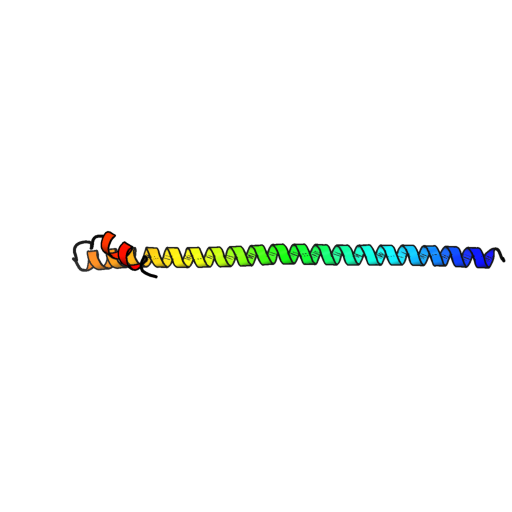4 O O . THR A 1 90 ? -29.287 -14.884 22.274 1.00 38.72 90 THR A O 1
ATOM 677 N N . GLU A 1 91 ? -27.420 -15.949 21.585 1.00 35.16 91 GLU A N 1
ATOM 678 C CA . GLU A 1 91 ? -27.580 -15.892 20.122 1.00 35.16 91 GLU A CA 1
ATOM 679 C C . GLU A 1 91 ? -26.593 -16.850 19.440 1.00 35.16 91 GLU A C 1
ATOM 681 O O . GLU A 1 91 ? -25.391 -16.831 19.798 1.00 35.16 91 GLU A O 1
#

Foldseek 3Di:
DDPVVVVVVVVVVVVVVVVVVVVVVVVVVVVVVVVVVVVVVVVVVVVVVVVVVVVVVVVVVVVLVVVQVVCVVVVHDRDPPVVVVVVVPPD